Protein AF-A0A840WWJ8-F1 (afdb_monomer_lite)

Foldseek 3Di:
DLQVVCCVFQVVPWQKDALCRCCSVVVVDDPVLVVCCSVCVVVQDDQQFGFSDDVVNPDDPDPDLLNDNRTMHTPVRLLSLLVVLVVLVVQLVVCVVVVNVVSVVVSVVVNVSSCRRCVSSVHDSHRDDPDD

Structure (mmCIF, N/CA/C/O backbone):
data_AF-A0A840WWJ8-F1
#
_entry.id   AF-A0A840WWJ8-F1
#
loop_
_atom_site.group_PDB
_atom_site.id
_atom_site.type_symbol
_atom_site.label_atom_id
_atom_site.label_alt_id
_atom_site.label_comp_id
_atom_site.label_asym_id
_atom_site.label_entity_id
_atom_site.label_seq_id
_atom_site.pdbx_PDB_ins_code
_atom_site.Cartn_x
_atom_site.Cartn_y
_atom_site.Cartn_z
_atom_site.occupancy
_atom_site.B_iso_or_equiv
_atom_site.auth_seq_id
_atom_site.auth_comp_id
_atom_site.auth_asym_id
_atom_site.auth_atom_id
_atom_site.pdbx_PDB_model_num
ATOM 1 N N . MET A 1 1 ? 7.157 -18.184 -16.430 1.00 45.41 1 MET A N 1
ATOM 2 C CA . MET A 1 1 ? 8.566 -17.808 -16.135 1.00 45.41 1 MET A CA 1
ATOM 3 C C . MET A 1 1 ? 8.600 -16.417 -15.506 1.00 45.41 1 MET A C 1
ATOM 5 O O . MET A 1 1 ? 7.734 -15.614 -15.813 1.00 45.41 1 MET A O 1
ATOM 9 N N . LEU A 1 2 ? 9.598 -16.106 -14.670 1.00 44.78 2 LEU A N 1
ATOM 10 C CA . LEU A 1 2 ? 9.750 -14.816 -13.961 1.00 44.78 2 LEU A CA 1
ATOM 11 C C . LEU A 1 2 ? 9.611 -13.577 -14.875 1.00 44.78 2 LEU A C 1
ATOM 13 O O . LEU A 1 2 ? 8.971 -12.593 -14.515 1.00 44.78 2 LEU A O 1
ATOM 17 N N . LYS A 1 3 ? 10.142 -13.681 -16.099 1.00 45.94 3 LYS A N 1
ATOM 18 C CA . LYS A 1 3 ? 10.037 -12.674 -17.163 1.00 45.94 3 LYS A CA 1
ATOM 19 C C . LYS A 1 3 ? 8.591 -12.392 -17.599 1.00 45.94 3 LYS A C 1
ATOM 21 O O . LYS A 1 3 ? 8.238 -11.237 -17.780 1.00 45.94 3 LYS A O 1
ATOM 26 N N . GLU A 1 4 ? 7.753 -13.421 -17.714 1.00 49.31 4 GLU A N 1
ATOM 27 C CA . GLU A 1 4 ? 6.360 -13.281 -18.165 1.00 49.31 4 GLU A CA 1
ATOM 28 C C . GLU A 1 4 ? 5.497 -12.577 -17.116 1.00 49.31 4 GLU A C 1
ATOM 30 O O . GLU A 1 4 ? 4.633 -11.796 -17.479 1.00 49.31 4 GLU A O 1
ATOM 35 N N . GLN A 1 5 ? 5.732 -12.804 -15.818 1.00 51.03 5 GLN A N 1
ATOM 36 C CA . GLN A 1 5 ? 4.998 -12.102 -14.755 1.00 51.03 5 GLN A CA 1
ATOM 37 C C . GLN A 1 5 ? 5.463 -10.649 -14.606 1.00 51.03 5 GLN A C 1
ATOM 39 O O . GLN A 1 5 ? 4.621 -9.770 -14.472 1.00 51.03 5 GLN A O 1
ATOM 44 N N . TYR A 1 6 ? 6.765 -10.367 -14.741 1.00 57.97 6 TYR A N 1
ATOM 45 C CA . TYR A 1 6 ? 7.264 -8.991 -14.866 1.00 57.97 6 TYR A CA 1
ATOM 46 C C . TYR A 1 6 ? 6.630 -8.263 -16.064 1.00 57.97 6 TYR A C 1
ATOM 48 O O . TYR A 1 6 ? 6.134 -7.144 -15.928 1.00 57.97 6 TYR A O 1
ATOM 56 N N . GLU A 1 7 ? 6.586 -8.916 -17.228 1.00 57.16 7 GLU A N 1
ATOM 57 C CA . GLU A 1 7 ? 5.974 -8.348 -18.428 1.00 57.16 7 GLU A CA 1
ATOM 58 C C . GLU A 1 7 ? 4.463 -8.159 -18.258 1.00 57.16 7 GLU A C 1
ATOM 60 O O . GLU A 1 7 ? 3.940 -7.126 -18.647 1.00 57.16 7 GLU A O 1
ATOM 65 N N . ARG A 1 8 ? 3.755 -9.090 -17.614 1.00 57.00 8 ARG A N 1
ATOM 66 C CA . ARG A 1 8 ? 2.302 -8.992 -17.410 1.00 57.00 8 ARG A CA 1
ATOM 67 C C . ARG A 1 8 ? 1.898 -7.926 -16.392 1.00 57.00 8 ARG A C 1
ATOM 69 O O . ARG A 1 8 ? 0.830 -7.341 -16.522 1.00 57.00 8 ARG A O 1
ATOM 76 N N . VAL A 1 9 ? 2.727 -7.700 -15.377 1.00 57.44 9 VAL A N 1
ATOM 77 C CA . VAL A 1 9 ? 2.419 -6.802 -14.256 1.00 57.44 9 VAL A CA 1
ATOM 78 C C . VAL A 1 9 ? 2.902 -5.378 -14.517 1.00 57.44 9 VAL A C 1
ATOM 80 O O . VAL A 1 9 ? 2.211 -4.433 -14.154 1.00 57.44 9 VAL A O 1
ATOM 83 N N . ILE A 1 10 ? 4.060 -5.212 -15.162 1.00 59.91 10 ILE A N 1
ATOM 84 C CA . ILE A 1 10 ? 4.665 -3.893 -15.404 1.00 59.91 10 ILE A CA 1
ATOM 85 C C . ILE A 1 10 ? 4.663 -3.537 -16.897 1.00 59.91 10 ILE A C 1
ATOM 87 O O . ILE A 1 10 ? 4.270 -2.432 -17.255 1.00 59.91 10 ILE A O 1
ATOM 91 N N . ALA A 1 11 ? 5.052 -4.453 -17.793 1.00 52.19 11 ALA A N 1
ATOM 92 C CA . ALA A 1 11 ? 5.182 -4.126 -19.223 1.00 52.19 11 ALA A CA 1
ATOM 93 C C . ALA A 1 11 ? 3.850 -4.125 -20.005 1.00 52.19 11 ALA A C 1
ATOM 95 O O . ALA A 1 11 ? 3.754 -3.474 -21.042 1.00 52.19 11 ALA A O 1
ATOM 96 N N . ALA A 1 12 ? 2.816 -4.816 -19.518 1.00 50.81 12 ALA A N 1
ATOM 97 C CA . ALA A 1 12 ? 1.503 -4.929 -20.158 1.00 50.81 12 ALA A CA 1
ATOM 98 C C . ALA A 1 12 ? 0.514 -3.831 -19.722 1.00 50.81 12 ALA A C 1
ATOM 100 O O . ALA A 1 12 ? -0.677 -3.935 -20.007 1.00 50.81 12 ALA A O 1
ATOM 101 N N . GLY A 1 13 ? 0.993 -2.783 -19.040 1.00 51.72 13 GLY A N 1
ATOM 102 C CA . GLY A 1 13 ? 0.161 -1.657 -18.607 1.00 51.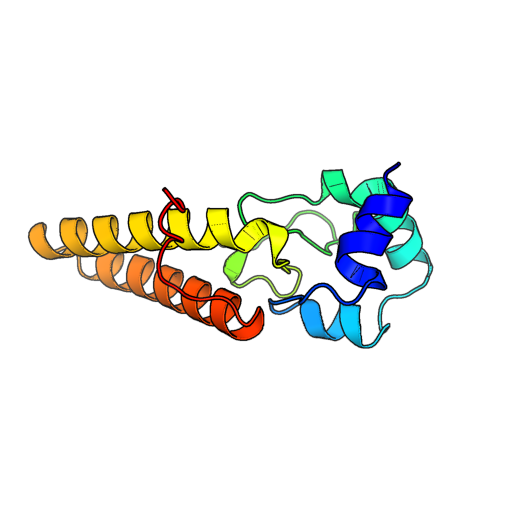72 13 GLY A CA 1
ATOM 103 C C . GLY A 1 13 ? -0.624 -1.912 -17.320 1.00 51.72 13 GLY A C 1
ATOM 104 O O . GLY A 1 13 ? -1.644 -1.262 -17.099 1.00 51.72 13 GLY A O 1
ATOM 105 N N . GLY A 1 14 ? -0.171 -2.844 -16.473 1.00 62.31 14 GLY A N 1
ATOM 106 C CA . GLY A 1 14 ? -0.702 -2.964 -15.118 1.00 62.31 14 GLY A CA 1
ATOM 107 C C . GLY A 1 14 ? -0.530 -1.638 -14.378 1.00 62.31 14 GLY A C 1
ATOM 108 O O . GLY A 1 14 ? 0.534 -1.021 -14.443 1.00 62.31 14 GLY A O 1
ATOM 109 N N . GLN A 1 15 ? -1.588 -1.170 -13.714 1.00 75.38 15 GLN A N 1
ATOM 110 C CA . GLN A 1 15 ? -1.501 0.053 -12.926 1.00 75.38 15 GLN A CA 1
ATOM 111 C C . GLN A 1 15 ? -0.534 -0.185 -11.765 1.00 75.38 15 GLN A C 1
ATOM 113 O O . GLN A 1 15 ? -0.641 -1.173 -11.034 1.00 75.38 15 GLN A O 1
ATOM 118 N N . VAL A 1 16 ? 0.444 0.709 -11.648 1.00 83.88 16 VAL A N 1
ATOM 119 C CA . VAL A 1 16 ? 1.453 0.705 -10.591 1.00 83.88 16 VAL A CA 1
ATOM 120 C C . VAL A 1 16 ? 1.177 1.902 -9.695 1.00 83.88 16 VAL A C 1
ATOM 122 O O . VAL A 1 16 ? 1.013 3.015 -10.188 1.00 83.88 16 VAL A O 1
ATOM 125 N N . ALA A 1 17 ? 1.155 1.669 -8.389 1.00 85.44 17 ALA A N 1
ATOM 126 C CA . ALA A 1 17 ? 0.962 2.700 -7.377 1.00 85.44 17 ALA A CA 1
ATOM 127 C C . ALA A 1 17 ? 2.099 2.681 -6.357 1.00 85.44 17 ALA A C 1
ATOM 129 O O . ALA A 1 17 ? 2.827 1.694 -6.218 1.00 85.44 17 ALA A O 1
ATOM 130 N N . GLY A 1 18 ? 2.237 3.764 -5.605 1.00 83.38 18 GLY A N 1
ATOM 131 C CA . GLY A 1 18 ? 3.259 3.911 -4.581 1.00 83.38 18 GLY A CA 1
ATOM 132 C C . GLY A 1 18 ? 4.396 4.853 -4.972 1.00 83.38 18 GLY A C 1
ATOM 133 O O . GLY A 1 18 ? 4.534 5.230 -6.134 1.00 83.38 18 GLY A O 1
ATOM 134 N N . PRO A 1 19 ? 5.248 5.243 -4.008 1.00 80.94 19 PRO A N 1
ATOM 135 C CA . PRO A 1 19 ? 6.245 6.288 -4.235 1.00 80.94 19 PRO A CA 1
ATOM 136 C C . PRO A 1 19 ? 7.278 5.927 -5.308 1.00 80.94 19 PRO A C 1
ATOM 138 O O . PRO A 1 19 ? 7.849 6.812 -5.935 1.00 80.94 19 PRO A O 1
ATOM 141 N N . ALA A 1 20 ? 7.507 4.631 -5.531 1.00 81.75 20 ALA A N 1
ATOM 142 C CA . ALA A 1 20 ? 8.440 4.150 -6.541 1.00 81.75 20 ALA A CA 1
ATOM 143 C C . ALA A 1 20 ? 7.793 3.926 -7.925 1.00 81.75 20 ALA A C 1
ATOM 145 O O . ALA A 1 20 ? 8.488 3.543 -8.867 1.00 81.75 20 ALA A O 1
ATOM 146 N N . ALA A 1 21 ? 6.481 4.163 -8.065 1.00 78.69 21 ALA A N 1
ATOM 147 C CA . ALA A 1 21 ? 5.746 3.957 -9.312 1.00 78.69 21 ALA A CA 1
ATOM 148 C C . ALA A 1 21 ? 6.260 4.859 -10.440 1.00 78.69 21 ALA A C 1
ATOM 150 O O . ALA A 1 21 ? 6.473 4.387 -11.553 1.00 78.69 21 ALA A O 1
ATOM 151 N N . GLU A 1 22 ? 6.533 6.135 -10.154 1.00 72.00 22 GLU A N 1
ATOM 152 C CA . GLU A 1 22 ? 7.022 7.084 -11.161 1.00 72.00 22 GLU A CA 1
ATOM 153 C C . GLU A 1 22 ? 8.372 6.652 -11.751 1.00 72.00 22 GLU A C 1
ATOM 155 O O . GLU A 1 22 ? 8.538 6.637 -12.971 1.00 72.00 22 GLU A O 1
ATOM 160 N N . ALA A 1 23 ? 9.314 6.216 -10.908 1.00 71.31 23 ALA A N 1
ATOM 161 C CA . ALA A 1 23 ? 10.620 5.730 -11.357 1.00 71.31 23 ALA A CA 1
ATOM 162 C C . ALA A 1 23 ? 10.504 4.484 -12.258 1.00 71.31 23 ALA A C 1
ATOM 164 O O . ALA A 1 23 ? 11.274 4.335 -13.209 1.00 71.31 23 ALA A O 1
ATOM 165 N N . LEU A 1 24 ? 9.523 3.611 -11.989 1.00 70.56 24 LEU A N 1
ATOM 166 C CA . LEU A 1 24 ? 9.226 2.443 -12.823 1.00 70.56 24 LEU A CA 1
ATOM 167 C C . LEU A 1 24 ? 8.603 2.834 -14.166 1.00 70.56 24 LEU A C 1
ATOM 169 O O . LEU A 1 24 ? 9.023 2.325 -15.202 1.00 70.56 24 LEU A O 1
ATOM 173 N N . LEU A 1 25 ? 7.621 3.737 -14.152 1.00 67.94 25 LEU A N 1
ATOM 174 C CA . LEU A 1 25 ? 6.858 4.129 -15.341 1.00 67.94 25 LEU A CA 1
ATOM 175 C C . LEU A 1 25 ? 7.667 5.006 -16.304 1.00 67.94 25 LEU A C 1
ATOM 177 O O . LEU A 1 25 ? 7.496 4.913 -17.516 1.00 67.94 25 LEU A O 1
ATOM 181 N N . THR A 1 26 ? 8.562 5.844 -15.781 1.00 67.12 26 THR A N 1
ATOM 182 C CA . THR A 1 26 ? 9.391 6.759 -16.585 1.00 67.12 26 THR A CA 1
ATOM 183 C C . THR A 1 26 ? 10.682 6.119 -17.102 1.00 67.12 26 THR A C 1
ATOM 185 O O . THR A 1 26 ? 11.424 6.760 -17.845 1.00 67.12 26 THR A O 1
ATOM 188 N N . GLY A 1 27 ? 10.964 4.861 -16.733 1.00 62.72 27 GLY A N 1
ATOM 189 C CA . GLY A 1 27 ? 12.172 4.152 -17.162 1.00 62.72 27 GLY A CA 1
ATOM 190 C C . GLY A 1 27 ? 13.466 4.769 -16.624 1.00 62.72 27 GLY A C 1
ATOM 191 O O . GLY A 1 27 ? 14.515 4.624 -17.244 1.00 62.72 27 GLY A O 1
ATOM 192 N N . GLN A 1 28 ? 13.405 5.465 -15.485 1.00 67.12 28 GLN A N 1
ATOM 193 C CA . GLN A 1 28 ? 14.559 6.124 -14.861 1.00 67.12 28 GLN A CA 1
ATOM 194 C C . GLN A 1 28 ? 15.475 5.165 -14.081 1.00 67.12 28 GLN A C 1
ATOM 196 O O . GLN A 1 28 ? 16.452 5.602 -13.474 1.00 67.12 28 GLN A O 1
ATOM 201 N N . LEU A 1 29 ? 15.173 3.866 -14.084 1.00 70.94 29 LEU A N 1
ATOM 202 C CA . LEU A 1 29 ? 16.036 2.842 -13.503 1.00 70.94 29 LEU A CA 1
ATOM 203 C C . LEU A 1 29 ? 17.184 2.516 -14.461 1.00 70.94 29 LEU A C 1
ATOM 205 O O . LEU A 1 29 ? 16.968 2.312 -15.656 1.00 70.94 29 LEU A O 1
ATOM 209 N N . ASP A 1 30 ? 18.400 2.430 -13.932 1.00 73.25 30 ASP A N 1
ATOM 210 C CA . ASP A 1 30 ? 19.550 1.979 -14.706 1.00 73.25 30 ASP A CA 1
ATOM 211 C C . ASP A 1 30 ? 19.404 0.500 -15.122 1.00 73.25 30 ASP A C 1
ATOM 213 O O . ASP A 1 30 ? 18.665 -0.285 -14.516 1.00 73.25 30 ASP A O 1
ATOM 217 N N . THR A 1 31 ? 20.119 0.111 -16.180 1.00 73.88 31 THR A N 1
ATOM 218 C CA . THR A 1 31 ? 20.036 -1.236 -16.765 1.00 73.88 31 THR A CA 1
ATOM 219 C C . THR A 1 31 ? 20.382 -2.340 -15.764 1.00 73.88 31 THR A C 1
ATOM 221 O O . THR A 1 31 ? 19.753 -3.397 -15.788 1.00 73.88 31 THR A O 1
ATOM 224 N N . GLU A 1 32 ? 21.339 -2.103 -14.864 1.00 78.50 32 GLU A N 1
ATOM 225 C CA . GLU A 1 32 ? 21.763 -3.089 -13.866 1.00 78.50 32 GLU A CA 1
ATOM 226 C C . GLU A 1 32 ? 20.642 -3.349 -12.851 1.00 78.50 32 GLU A C 1
ATOM 228 O O . GLU A 1 32 ? 20.304 -4.503 -12.574 1.00 78.50 32 GLU A O 1
ATOM 233 N N . THR A 1 33 ? 19.984 -2.288 -12.379 1.00 73.75 33 THR A N 1
ATOM 234 C CA . THR A 1 33 ? 18.807 -2.370 -11.508 1.00 73.75 33 THR A CA 1
ATOM 235 C C . THR A 1 33 ? 17.656 -3.113 -12.188 1.00 73.75 33 THR A C 1
ATOM 237 O O . THR A 1 33 ? 17.025 -3.981 -11.577 1.00 73.75 33 THR A O 1
ATOM 240 N N . VAL A 1 34 ? 17.388 -2.830 -13.466 1.00 74.00 34 VAL A N 1
ATOM 241 C CA . VAL A 1 34 ? 16.326 -3.508 -14.227 1.00 74.00 34 VAL A CA 1
ATOM 242 C C . VAL A 1 34 ? 16.617 -5.002 -14.390 1.00 74.00 34 VAL A C 1
ATOM 244 O O . VAL A 1 34 ? 15.728 -5.831 -14.174 1.00 74.00 34 VAL A O 1
ATOM 247 N N . ASP A 1 35 ? 17.844 -5.372 -14.748 1.00 77.50 35 ASP A N 1
ATOM 248 C CA . ASP A 1 35 ? 18.230 -6.772 -14.940 1.00 77.50 35 ASP A CA 1
ATOM 249 C C . ASP A 1 35 ? 18.251 -7.549 -13.617 1.00 77.50 35 ASP A C 1
ATOM 251 O O . ASP A 1 35 ? 17.824 -8.714 -13.555 1.00 77.50 35 ASP A O 1
ATOM 255 N N . TRP A 1 36 ? 18.639 -6.884 -12.527 1.00 78.88 36 TRP A N 1
ATOM 256 C CA . TRP A 1 36 ? 18.514 -7.435 -11.187 1.00 78.88 36 TRP A CA 1
ATOM 257 C C . TRP A 1 36 ? 17.048 -7.695 -10.816 1.00 78.88 36 TRP A C 1
ATOM 259 O O . TRP A 1 36 ? 16.729 -8.804 -10.374 1.00 78.88 36 TRP A O 1
ATOM 269 N N . LEU A 1 37 ? 16.147 -6.729 -11.039 1.00 74.50 37 LEU A N 1
ATOM 270 C CA . LEU A 1 37 ? 14.715 -6.869 -10.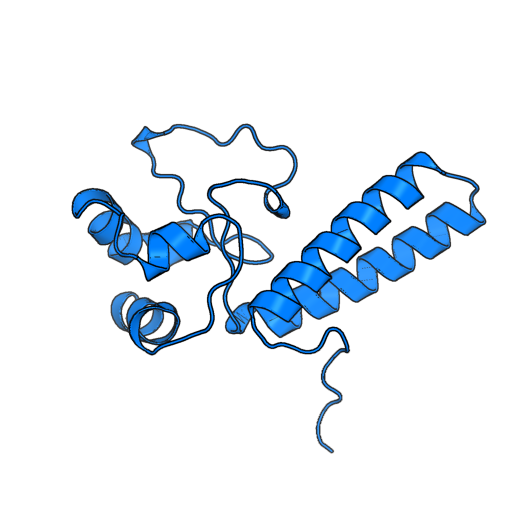748 1.00 74.50 37 LEU A CA 1
ATOM 271 C C . LEU A 1 37 ? 14.079 -7.990 -11.570 1.00 74.50 37 LE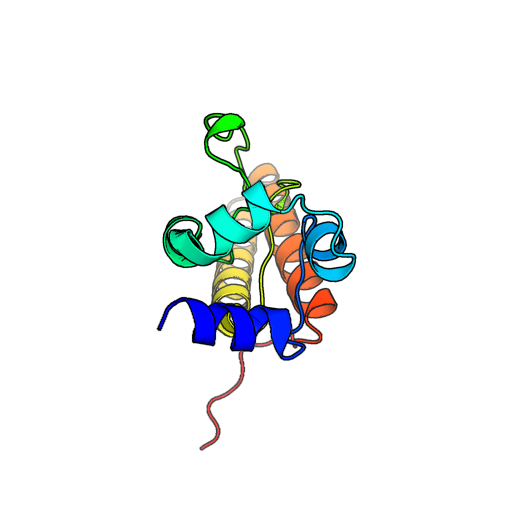U A C 1
ATOM 273 O O . LEU A 1 37 ? 13.393 -8.836 -11.004 1.00 74.50 37 LEU A O 1
ATOM 277 N N . LYS A 1 38 ? 14.369 -8.079 -12.873 1.00 72.75 38 LYS A N 1
ATOM 278 C CA . LYS A 1 38 ? 13.887 -9.177 -13.734 1.00 72.75 38 LYS A CA 1
ATOM 279 C C . LYS A 1 38 ? 14.272 -10.558 -13.210 1.00 72.75 38 LYS A C 1
ATOM 281 O O . LYS A 1 38 ? 13.535 -11.509 -13.441 1.00 72.75 38 LYS A O 1
ATOM 286 N N . THR A 1 39 ? 15.409 -10.670 -12.523 1.00 76.75 39 THR A N 1
ATOM 287 C CA . THR A 1 39 ? 15.936 -11.933 -11.980 1.00 76.75 39 THR A CA 1
ATOM 288 C C . THR A 1 39 ? 15.485 -12.194 -10.539 1.00 76.75 39 THR A C 1
ATOM 290 O O . THR A 1 39 ? 15.453 -13.342 -10.093 1.00 76.75 39 THR A O 1
ATOM 293 N N . ASN A 1 40 ? 15.113 -11.150 -9.794 1.00 78.88 40 ASN A N 1
ATOM 294 C CA . ASN A 1 40 ? 14.871 -11.231 -8.353 1.00 78.88 40 ASN A CA 1
ATOM 295 C C . ASN A 1 40 ? 13.505 -10.688 -7.913 1.00 78.88 40 ASN A C 1
ATOM 297 O O . ASN A 1 40 ? 13.281 -10.583 -6.715 1.00 78.88 40 ASN A O 1
ATOM 301 N N . PHE A 1 41 ? 12.582 -10.401 -8.834 1.00 76.56 41 PHE A N 1
ATOM 302 C CA . PHE A 1 41 ? 11.285 -9.772 -8.548 1.00 76.56 41 PHE A CA 1
ATOM 303 C C . PHE A 1 41 ? 10.512 -10.425 -7.389 1.00 76.56 41 PHE A C 1
ATOM 305 O O . PHE A 1 41 ? 10.042 -9.736 -6.491 1.00 76.56 41 PHE A O 1
ATOM 312 N N . PHE A 1 42 ? 10.446 -11.759 -7.326 1.00 76.38 42 PHE A N 1
ATOM 313 C CA . PHE A 1 42 ? 9.780 -12.436 -6.200 1.00 76.38 42 PHE A CA 1
ATOM 314 C C . PHE A 1 42 ? 10.508 -12.282 -4.866 1.00 76.38 42 PHE A C 1
ATOM 316 O O . PHE A 1 42 ? 9.880 -12.308 -3.816 1.00 76.38 42 PHE A O 1
ATOM 323 N N . LYS A 1 43 ? 11.829 -12.089 -4.880 1.00 82.19 43 LYS A N 1
ATOM 324 C CA . LYS A 1 43 ? 12.598 -11.846 -3.653 1.00 82.19 43 LYS A CA 1
ATOM 325 C C . LYS A 1 43 ? 12.347 -10.450 -3.083 1.00 82.19 43 LYS A C 1
ATOM 327 O O . LYS A 1 43 ? 12.762 -10.192 -1.958 1.00 82.19 43 LYS A O 1
ATOM 332 N N . THR A 1 44 ? 11.709 -9.560 -3.845 1.00 85.00 44 THR A N 1
ATOM 333 C CA . THR A 1 44 ? 11.342 -8.220 -3.384 1.00 85.00 44 THR A CA 1
ATOM 334 C C . THR A 1 44 ? 9.892 -8.114 -2.922 1.00 85.00 44 THR A C 1
ATOM 336 O O . THR A 1 44 ? 9.487 -7.022 -2.521 1.00 85.00 44 THR A O 1
ATOM 339 N N . GLU A 1 45 ? 9.119 -9.208 -2.981 1.00 88.44 45 GLU A N 1
ATOM 340 C CA . GLU A 1 45 ? 7.728 -9.239 -2.524 1.00 88.44 45 GLU A CA 1
ATOM 341 C C . GLU A 1 45 ? 7.632 -8.902 -1.028 1.00 88.44 45 GLU A C 1
ATOM 343 O O . GLU A 1 45 ? 8.381 -9.392 -0.181 1.00 88.44 45 GLU A O 1
ATOM 348 N N . LEU A 1 46 ? 6.667 -8.043 -0.724 1.00 89.81 46 LEU A N 1
ATOM 349 C CA . LEU A 1 46 ? 6.214 -7.651 0.599 1.00 89.81 46 LEU A CA 1
ATOM 350 C C . LEU A 1 46 ? 4.723 -7.990 0.710 1.00 89.81 46 LEU A C 1
ATOM 352 O O . LEU A 1 46 ? 4.053 -8.278 -0.278 1.00 89.81 46 LEU A O 1
ATOM 356 N N . ALA A 1 47 ? 4.156 -7.887 1.912 1.00 90.50 47 ALA A N 1
ATOM 357 C CA . ALA A 1 47 ? 2.759 -8.270 2.139 1.00 90.50 47 ALA A CA 1
ATOM 358 C C . ALA A 1 47 ? 1.748 -7.563 1.204 1.00 90.50 47 ALA A C 1
ATOM 360 O O . ALA A 1 47 ? 0.743 -8.169 0.830 1.00 90.50 47 ALA A O 1
ATOM 361 N N . LEU A 1 48 ? 2.016 -6.307 0.818 1.00 92.81 48 LEU A N 1
ATOM 362 C CA . LEU A 1 48 ? 1.102 -5.458 0.038 1.00 92.81 48 LEU A CA 1
ATOM 363 C C . LEU A 1 48 ? 1.717 -4.899 -1.258 1.00 92.81 48 LEU A C 1
ATOM 365 O O . LEU A 1 48 ? 1.179 -3.949 -1.823 1.00 92.81 48 LEU A O 1
ATOM 369 N N . GLY A 1 49 ? 2.852 -5.431 -1.712 1.00 91.69 49 GLY A N 1
ATOM 370 C CA . GLY A 1 49 ? 3.531 -4.938 -2.909 1.00 91.69 49 GLY A CA 1
ATOM 371 C C . GLY A 1 49 ? 4.972 -5.421 -2.985 1.00 91.69 49 GLY A C 1
ATOM 372 O O . GLY A 1 49 ? 5.276 -6.541 -2.593 1.00 91.69 49 GLY A O 1
ATOM 373 N N . HIS A 1 50 ? 5.870 -4.564 -3.455 1.00 90.25 50 HIS A N 1
ATOM 374 C CA . HIS A 1 50 ? 7.270 -4.888 -3.704 1.00 90.25 50 HIS A CA 1
ATOM 375 C C . HIS A 1 50 ? 8.209 -3.752 -3.279 1.00 90.25 50 HIS A C 1
ATOM 377 O O . HIS A 1 50 ? 7.803 -2.597 -3.123 1.00 90.25 50 HIS A O 1
ATOM 383 N N . CYS A 1 51 ? 9.489 -4.084 -3.110 1.00 89.25 51 CYS A N 1
ATOM 384 C CA . CYS A 1 51 ? 10.561 -3.133 -2.820 1.00 89.25 51 CYS A CA 1
ATOM 385 C C . CYS A 1 51 ? 11.537 -3.003 -4.002 1.00 89.25 51 CYS A C 1
ATOM 387 O O . CYS A 1 51 ? 12.074 -3.999 -4.477 1.00 89.25 51 CYS A O 1
ATOM 389 N N . LEU A 1 52 ? 11.832 -1.779 -4.446 1.00 87.00 52 LEU A N 1
ATOM 390 C CA . LEU A 1 52 ? 12.870 -1.500 -5.452 1.00 87.00 52 LEU A CA 1
ATOM 391 C C . LEU A 1 52 ? 14.279 -1.373 -4.872 1.00 87.00 52 LEU A C 1
ATOM 393 O O . LEU A 1 52 ? 15.201 -1.002 -5.592 1.00 87.00 52 LEU A O 1
ATOM 397 N N . ARG A 1 53 ? 14.464 -1.617 -3.572 1.00 86.56 53 ARG A N 1
ATOM 398 C CA . ARG A 1 53 ? 15.785 -1.486 -2.963 1.00 86.56 53 ARG A CA 1
ATOM 399 C C . ARG A 1 53 ? 16.728 -2.552 -3.524 1.00 86.56 53 ARG A C 1
ATOM 401 O O . ARG A 1 53 ? 16.463 -3.746 -3.385 1.00 86.56 53 ARG A O 1
ATOM 408 N N . ALA A 1 54 ? 17.829 -2.113 -4.124 1.00 81.88 54 ALA A N 1
ATOM 409 C CA . ALA A 1 54 ? 18.869 -3.005 -4.616 1.00 81.88 54 ALA A CA 1
ATOM 410 C C . ALA A 1 54 ? 19.772 -3.485 -3.460 1.00 81.88 54 ALA A C 1
ATOM 412 O O . ALA A 1 54 ? 19.940 -2.765 -2.473 1.00 81.88 54 ALA A O 1
ATOM 413 N N . PRO A 1 55 ? 20.428 -4.656 -3.571 1.00 81.19 55 PRO A N 1
ATOM 414 C CA . PRO A 1 55 ? 21.335 -5.153 -2.532 1.00 81.19 55 PRO A CA 1
ATOM 415 C C . PRO A 1 55 ? 22.475 -4.185 -2.187 1.00 81.19 55 PRO A C 1
ATOM 417 O O . PRO A 1 55 ? 22.887 -4.115 -1.032 1.00 81.19 55 PRO A O 1
ATOM 420 N N . ALA A 1 56 ? 22.954 -3.415 -3.171 1.00 83.69 56 ALA A N 1
ATOM 421 C CA . ALA A 1 56 ? 24.005 -2.414 -2.985 1.00 83.69 56 ALA A CA 1
ATOM 422 C C . ALA A 1 56 ? 23.587 -1.258 -2.055 1.00 83.69 56 ALA A C 1
ATOM 424 O O . ALA A 1 56 ? 24.444 -0.632 -1.439 1.00 83.69 56 ALA A O 1
ATOM 425 N N . GLU A 1 57 ? 22.283 -0.995 -1.917 1.00 84.25 57 GLU A N 1
ATOM 426 C CA . GLU A 1 57 ? 21.744 0.039 -1.022 1.00 84.25 57 GLU A CA 1
ATOM 427 C C . GLU A 1 57 ? 21.682 -0.417 0.449 1.00 84.25 57 GLU A C 1
ATOM 429 O O . GLU A 1 57 ? 21.357 0.380 1.329 1.00 84.25 57 GLU A O 1
ATOM 434 N N . GLY A 1 58 ? 21.978 -1.690 0.735 1.00 85.38 58 GLY A N 1
ATOM 435 C CA . GLY A 1 58 ? 21.962 -2.241 2.089 1.00 85.38 58 GLY A CA 1
ATOM 436 C C . GLY A 1 58 ? 20.553 -2.457 2.670 1.00 85.38 58 GLY A C 1
ATOM 437 O O . GLY A 1 58 ? 19.545 -2.342 1.967 1.00 85.38 58 GLY A O 1
ATOM 438 N N . PRO A 1 59 ? 20.448 -2.826 3.960 1.00 85.38 59 PRO A N 1
ATOM 439 C CA . PRO A 1 59 ? 19.166 -3.109 4.606 1.00 85.38 59 PRO A CA 1
ATOM 440 C C . PRO A 1 59 ? 18.267 -1.868 4.680 1.00 85.38 59 PRO A C 1
ATOM 442 O O . PRO A 1 59 ? 18.738 -0.734 4.719 1.00 85.38 59 PRO A O 1
ATOM 445 N N . CYS A 1 60 ? 16.949 -2.083 4.684 1.00 86.44 60 CYS A N 1
ATOM 446 C CA . CYS A 1 60 ? 15.970 -1.009 4.831 1.00 86.44 60 CYS A CA 1
ATOM 447 C C . CYS A 1 60 ? 15.843 -0.565 6.292 1.00 86.44 60 CYS A C 1
ATOM 449 O O . CYS A 1 60 ? 15.665 -1.404 7.167 1.00 86.44 60 CYS A O 1
ATOM 451 N N . GLU A 1 61 ? 15.875 0.748 6.528 1.00 83.56 61 GLU A N 1
ATOM 452 C CA . GLU A 1 61 ? 15.657 1.365 7.848 1.00 83.56 61 GLU A CA 1
ATOM 453 C C . GLU A 1 61 ? 14.229 1.921 8.004 1.00 83.56 61 GLU A C 1
ATOM 455 O O . GLU A 1 61 ? 13.934 2.660 8.936 1.00 83.56 61 GLU A O 1
ATOM 460 N N . CYS A 1 62 ? 13.324 1.625 7.064 1.00 79.12 62 CYS A N 1
ATOM 461 C CA . CYS A 1 62 ? 11.946 2.091 7.154 1.00 79.12 62 CYS A CA 1
ATOM 462 C C . CYS A 1 62 ? 11.143 1.216 8.122 1.00 79.12 62 CYS A C 1
ATOM 464 O O . CYS A 1 62 ? 10.930 0.038 7.847 1.00 79.12 62 CYS A O 1
ATOM 466 N N . ASP A 1 63 ? 10.596 1.826 9.174 1.00 68.25 63 ASP A N 1
ATOM 467 C CA . ASP A 1 63 ? 9.689 1.147 10.113 1.00 68.25 63 ASP A CA 1
ATOM 468 C C . ASP A 1 63 ? 8.363 0.717 9.462 1.00 68.25 63 ASP A C 1
ATOM 470 O O . ASP A 1 63 ? 7.743 -0.265 9.870 1.00 68.25 63 ASP A O 1
ATOM 474 N N . LEU A 1 64 ? 7.915 1.439 8.427 1.00 80.25 64 LEU A N 1
ATOM 475 C CA . LEU A 1 64 ? 6.696 1.126 7.685 1.00 80.25 64 LEU A CA 1
ATOM 476 C C . LEU A 1 64 ? 6.923 1.245 6.177 1.00 80.25 64 LEU A C 1
ATOM 478 O O . LEU A 1 64 ? 7.051 2.342 5.627 1.00 80.25 64 LEU A O 1
ATOM 482 N N . TYR A 1 65 ? 6.900 0.106 5.487 1.00 85.50 65 TYR A N 1
ATOM 483 C CA . TYR A 1 65 ? 7.178 0.043 4.051 1.00 85.50 65 TYR A CA 1
ATOM 484 C C . TYR A 1 65 ? 6.160 0.814 3.191 1.00 85.50 65 TYR A C 1
ATOM 486 O O . TYR A 1 65 ? 6.535 1.321 2.143 1.00 85.50 65 TYR A O 1
ATOM 494 N N . LEU A 1 66 ? 4.911 1.001 3.640 1.00 88.12 66 LEU A N 1
ATOM 495 C CA . LEU A 1 66 ? 3.863 1.721 2.886 1.00 88.12 66 LEU A CA 1
ATOM 496 C C . LEU A 1 66 ? 4.185 3.202 2.605 1.00 88.12 66 LEU A C 1
ATOM 498 O O . LEU A 1 66 ? 3.565 3.825 1.738 1.00 88.12 66 LEU A O 1
ATOM 502 N N . ARG A 1 67 ? 5.143 3.770 3.347 1.00 85.50 67 ARG A N 1
ATOM 503 C CA . ARG A 1 67 ? 5.647 5.142 3.177 1.00 85.50 67 ARG A CA 1
ATOM 504 C C . ARG A 1 67 ? 7.073 5.186 2.624 1.00 85.50 67 ARG A C 1
ATOM 506 O O . ARG A 1 67 ? 7.616 6.268 2.429 1.00 85.50 67 ARG A O 1
ATOM 513 N N . CYS A 1 68 ? 7.692 4.030 2.386 1.00 90.25 68 CYS A N 1
ATOM 514 C CA . CYS A 1 68 ? 9.042 3.954 1.846 1.00 90.25 68 CYS A CA 1
ATOM 515 C C . CYS A 1 68 ? 9.059 4.451 0.396 1.00 90.25 68 CYS A C 1
ATOM 517 O O . CYS A 1 68 ? 8.238 4.027 -0.416 1.00 90.25 68 CYS A O 1
ATOM 519 N N . SER A 1 69 ? 10.044 5.280 0.042 1.00 88.75 69 SER A N 1
ATOM 520 C CA . SER A 1 69 ? 10.237 5.765 -1.333 1.00 88.75 69 SER A CA 1
ATOM 521 C C . SER A 1 69 ? 10.499 4.647 -2.350 1.00 88.75 69 SER A C 1
ATOM 523 O O . SER A 1 69 ? 10.304 4.838 -3.543 1.00 88.75 69 SER A O 1
ATOM 525 N N . LYS A 1 70 ? 10.940 3.472 -1.881 1.00 89.06 70 LYS A N 1
ATOM 526 C CA . LYS A 1 70 ? 11.233 2.290 -2.704 1.00 89.06 70 LYS A CA 1
ATOM 527 C C . LYS A 1 70 ? 10.059 1.319 -2.812 1.00 89.06 70 LYS A C 1
ATOM 529 O O . LYS A 1 70 ? 10.187 0.309 -3.499 1.00 89.06 70 LYS A O 1
ATOM 534 N N . PHE A 1 71 ? 8.952 1.579 -2.123 1.00 91.56 71 PHE A N 1
ATOM 535 C CA . PHE A 1 71 ? 7.774 0.728 -2.193 1.00 91.56 71 PHE A CA 1
ATOM 536 C C . PHE A 1 71 ? 6.948 1.035 -3.441 1.00 91.56 71 PHE A C 1
ATOM 538 O O . PHE A 1 71 ? 6.734 2.194 -3.798 1.00 91.56 71 PHE A O 1
ATOM 545 N N . PHE A 1 72 ? 6.438 -0.015 -4.068 1.00 89.88 72 PHE A N 1
ATOM 546 C CA . PHE A 1 72 ? 5.390 0.078 -5.072 1.00 89.88 72 PHE A CA 1
ATOM 547 C C . PHE A 1 72 ? 4.453 -1.118 -4.950 1.00 89.88 72 PHE A C 1
ATOM 549 O O . PHE A 1 72 ? 4.797 -2.148 -4.370 1.00 89.88 72 PHE A O 1
ATOM 556 N N . THR A 1 73 ? 3.261 -0.981 -5.502 1.00 91.31 73 THR A N 1
ATOM 557 C CA . THR A 1 73 ? 2.248 -2.028 -5.555 1.00 91.31 73 THR A CA 1
ATOM 558 C C . THR A 1 73 ? 1.591 -2.044 -6.929 1.00 91.31 73 THR A C 1
ATOM 560 O O . THR A 1 73 ? 1.834 -1.164 -7.757 1.00 91.31 73 THR A O 1
ATOM 563 N N . THR A 1 74 ? 0.810 -3.081 -7.191 1.00 89.44 74 THR A N 1
ATOM 564 C CA . THR A 1 74 ? 0.183 -3.350 -8.487 1.00 89.44 74 THR A CA 1
ATOM 565 C C . THR A 1 74 ? -1.257 -3.792 -8.255 1.00 89.44 74 THR A C 1
ATOM 567 O O . THR A 1 74 ? -1.612 -4.187 -7.140 1.00 89.44 74 THR A O 1
ATOM 570 N N . SER A 1 75 ? -2.095 -3.763 -9.291 1.00 88.62 75 SER A N 1
ATOM 571 C CA . SER A 1 75 ? -3.501 -4.186 -9.182 1.00 88.62 75 SER A CA 1
ATOM 572 C C . SER A 1 75 ? -3.673 -5.628 -8.677 1.00 88.62 75 SER A C 1
ATOM 574 O O . SER A 1 75 ? -4.653 -5.931 -8.003 1.00 88.62 75 SER A O 1
ATOM 576 N N . GLU A 1 76 ? -2.679 -6.509 -8.863 1.00 87.69 76 GLU A N 1
ATOM 577 C CA . GLU A 1 76 ? -2.690 -7.868 -8.290 1.00 87.69 76 GLU A CA 1
ATOM 578 C C . GLU A 1 76 ? -2.769 -7.875 -6.746 1.00 87.69 76 GLU A C 1
ATOM 580 O O . GLU A 1 76 ? -3.256 -8.839 -6.151 1.00 87.69 76 GLU A O 1
ATOM 585 N N . TYR A 1 77 ? -2.344 -6.794 -6.084 1.00 91.69 77 TYR A N 1
ATOM 586 C CA . TYR A 1 77 ? -2.433 -6.634 -4.631 1.00 91.69 77 TYR A CA 1
ATOM 587 C C . TYR A 1 77 ? -3.719 -5.948 -4.165 1.00 91.69 77 TYR A C 1
ATOM 589 O O . TYR A 1 77 ? -3.940 -5.895 -2.953 1.00 91.69 77 TYR A O 1
ATOM 597 N N . ALA A 1 78 ? -4.591 -5.470 -5.060 1.00 92.81 78 ALA A N 1
ATOM 598 C CA . ALA A 1 78 ? -5.830 -4.786 -4.682 1.00 92.81 78 ALA A CA 1
ATOM 599 C C . ALA A 1 78 ? -6.695 -5.595 -3.688 1.00 92.81 78 ALA A C 1
ATOM 601 O O . ALA A 1 78 ? -7.102 -5.031 -2.666 1.00 92.81 78 ALA A O 1
ATOM 602 N N . PRO A 1 79 ? -6.882 -6.927 -3.845 1.00 93.69 79 PRO A N 1
ATOM 603 C CA . PRO A 1 79 ? -7.597 -7.724 -2.847 1.00 93.69 79 PRO A CA 1
ATOM 604 C C . PRO A 1 79 ? -6.916 -7.729 -1.469 1.00 93.69 79 PRO A C 1
ATOM 606 O O . PRO A 1 79 ? -7.588 -7.616 -0.442 1.00 93.69 79 PRO A O 1
ATOM 609 N N . ARG A 1 80 ? -5.576 -7.814 -1.423 1.00 94.69 80 ARG A N 1
ATOM 610 C CA . ARG A 1 80 ? -4.809 -7.779 -0.163 1.00 94.69 80 ARG A CA 1
ATOM 611 C C . ARG A 1 80 ? -4.866 -6.393 0.489 1.00 94.69 80 ARG A C 1
ATOM 613 O O . ARG A 1 80 ? -4.973 -6.306 1.711 1.00 94.69 80 ARG A O 1
ATOM 620 N N . LEU A 1 81 ? -4.836 -5.325 -0.309 1.00 95.69 81 LEU A N 1
ATOM 621 C CA . LEU A 1 81 ? -4.978 -3.942 0.152 1.00 95.69 81 LEU A CA 1
ATOM 622 C C . LEU A 1 81 ? -6.347 -3.716 0.805 1.00 95.69 81 LEU A C 1
ATOM 624 O O . LEU A 1 81 ? -6.395 -3.243 1.937 1.00 95.69 81 LEU A O 1
ATOM 628 N N . ARG A 1 82 ? -7.445 -4.136 0.166 1.00 96.75 82 ARG A N 1
ATOM 629 C CA . ARG A 1 82 ? -8.801 -4.037 0.743 1.00 96.75 82 ARG A CA 1
ATOM 630 C C . ARG A 1 82 ? -8.953 -4.873 2.015 1.00 96.75 82 ARG A C 1
ATOM 632 O O . ARG A 1 82 ? -9.512 -4.401 3.002 1.00 96.75 82 ARG A O 1
ATOM 639 N N . ALA A 1 83 ? -8.400 -6.089 2.033 1.00 96.44 83 ALA A N 1
ATOM 640 C CA . ALA A 1 83 ? -8.396 -6.922 3.235 1.00 96.44 83 ALA A CA 1
ATOM 641 C C . ALA A 1 83 ? -7.646 -6.243 4.392 1.00 96.44 83 ALA A C 1
ATOM 643 O O . ALA A 1 83 ? -8.132 -6.230 5.524 1.00 96.44 83 ALA A O 1
ATOM 644 N N . ARG A 1 84 ? -6.489 -5.624 4.118 1.00 96.56 84 ARG A N 1
ATOM 645 C CA . ARG A 1 84 ? -5.771 -4.849 5.133 1.00 96.56 84 ARG A CA 1
ATOM 646 C C . ARG A 1 84 ? -6.559 -3.617 5.568 1.00 96.56 84 ARG A C 1
ATOM 648 O O . ARG A 1 84 ? -6.603 -3.354 6.763 1.00 96.56 84 ARG A O 1
ATOM 655 N N . LEU A 1 85 ? -7.189 -2.897 4.641 1.00 97.00 85 LEU A N 1
ATOM 656 C CA . LEU A 1 85 ? -8.016 -1.728 4.942 1.00 97.00 85 LEU A CA 1
ATOM 657 C C . LEU A 1 85 ? -9.138 -2.069 5.933 1.00 97.00 85 LEU A C 1
ATOM 659 O O . LEU A 1 85 ? -9.312 -1.359 6.920 1.00 97.00 85 LEU A O 1
ATOM 663 N N . ALA A 1 86 ? -9.831 -3.191 5.727 1.00 97.19 86 ALA A N 1
ATOM 664 C CA . ALA A 1 86 ? -10.862 -3.668 6.648 1.00 97.19 86 ALA A CA 1
ATOM 665 C C . ALA A 1 86 ? -10.303 -3.958 8.054 1.00 97.19 86 ALA A C 1
ATOM 667 O O . ALA A 1 86 ? -10.926 -3.612 9.057 1.00 97.19 86 ALA A O 1
ATOM 668 N N . VAL A 1 87 ? -9.103 -4.543 8.143 1.00 97.31 87 VAL A N 1
ATOM 669 C CA . VAL A 1 87 ? -8.420 -4.768 9.428 1.00 97.31 87 VAL A CA 1
ATOM 670 C C . VAL A 1 87 ? -8.064 -3.443 10.107 1.00 97.31 87 VAL A C 1
ATOM 672 O O . VAL A 1 87 ? -8.308 -3.290 11.299 1.00 97.31 87 VAL A O 1
ATOM 675 N N . GLU A 1 88 ? -7.524 -2.465 9.375 1.00 97.44 88 GLU A N 1
ATOM 676 C CA . GLU A 1 88 ? -7.208 -1.144 9.939 1.00 97.44 88 GLU A CA 1
ATOM 677 C C . GLU A 1 88 ? -8.464 -0.439 10.467 1.00 97.44 88 GLU A C 1
ATOM 679 O O . GLU A 1 88 ? -8.426 0.152 11.541 1.00 97.44 88 GLU A O 1
ATOM 684 N N . GLN A 1 89 ? -9.599 -0.550 9.771 1.00 97.88 89 GLN A N 1
ATOM 685 C CA . GLN A 1 89 ? -10.881 -0.004 10.234 1.00 97.88 89 GLN A CA 1
ATOM 686 C C . GLN A 1 89 ? -11.348 -0.647 11.549 1.00 97.88 89 GLN A C 1
ATOM 688 O O . GLN A 1 89 ? -11.774 0.065 12.458 1.00 97.88 89 GLN A O 1
ATOM 693 N N . GLN A 1 90 ? -11.209 -1.970 11.687 1.00 98.25 90 GLN A N 1
ATOM 694 C CA . GLN A 1 90 ? -11.508 -2.673 12.941 1.00 98.25 90 GLN A CA 1
ATOM 695 C C . GLN A 1 90 ? -10.586 -2.222 14.083 1.00 98.25 90 GLN A C 1
ATOM 697 O O . GLN A 1 90 ? -11.047 -2.014 15.203 1.00 98.25 90 GLN A O 1
ATOM 702 N N . LEU A 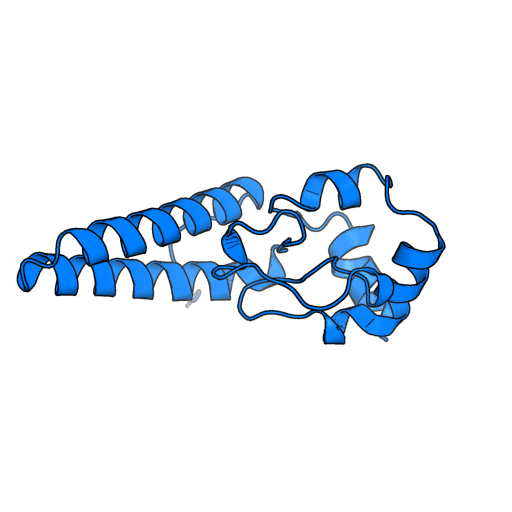1 91 ? -9.294 -2.022 13.803 1.00 98.25 91 LEU A N 1
ATOM 703 C CA . LEU A 1 91 ? -8.321 -1.553 14.795 1.00 98.25 91 LEU A CA 1
ATOM 704 C C . LEU A 1 91 ? -8.569 -0.098 15.218 1.00 98.25 91 LEU A C 1
ATOM 706 O O . LEU A 1 91 ? -8.422 0.223 16.394 1.00 98.25 91 LEU A O 1
ATOM 710 N N . ILE A 1 92 ? -8.996 0.773 14.296 1.00 98.50 92 ILE A N 1
ATOM 711 C CA . ILE A 1 92 ? -9.438 2.140 14.619 1.00 98.50 92 ILE A CA 1
ATOM 712 C C . ILE A 1 92 ? -10.623 2.094 15.584 1.00 98.50 92 ILE A C 1
ATOM 714 O O . ILE A 1 92 ? -10.632 2.834 16.572 1.00 98.50 92 ILE A O 1
ATOM 718 N N . GLN A 1 93 ? -11.608 1.231 15.316 1.00 98.38 93 GLN A N 1
ATOM 719 C CA . GLN A 1 93 ? -12.780 1.086 16.174 1.00 98.38 93 GLN A CA 1
ATOM 720 C C . GLN A 1 93 ? -12.388 0.598 17.576 1.00 98.38 93 GLN A C 1
ATOM 722 O O . GLN A 1 93 ? -12.722 1.262 18.556 1.00 98.38 93 GLN A O 1
ATOM 727 N N . ASP A 1 94 ? -11.619 -0.490 17.677 1.00 98.62 94 ASP A N 1
ATOM 728 C CA . ASP A 1 94 ? -11.160 -1.038 18.964 1.00 98.62 94 ASP A CA 1
ATOM 729 C C . ASP A 1 94 ? -10.335 -0.009 19.759 1.00 98.62 94 ASP A C 1
ATOM 731 O O . ASP A 1 94 ? -10.583 0.216 20.946 1.00 98.62 94 ASP A O 1
ATOM 735 N N . ALA A 1 95 ? -9.409 0.699 19.105 1.00 98.44 95 ALA A N 1
ATOM 736 C CA . ALA A 1 95 ? -8.619 1.747 19.746 1.00 98.44 95 ALA A CA 1
ATOM 737 C C . ALA A 1 95 ? -9.481 2.933 20.213 1.00 98.44 95 ALA A C 1
ATOM 739 O O . ALA A 1 95 ? -9.203 3.518 21.263 1.00 98.44 95 ALA A O 1
ATOM 740 N N . THR A 1 96 ? -10.535 3.279 19.468 1.00 98.44 96 THR A N 1
ATOM 741 C CA . THR A 1 96 ? -11.486 4.332 19.855 1.00 98.44 96 THR A CA 1
ATOM 742 C C . THR A 1 96 ? -12.277 3.923 21.093 1.00 98.44 96 THR A C 1
ATOM 744 O O . THR A 1 96 ? -12.336 4.688 22.055 1.00 98.44 96 THR A O 1
ATOM 747 N N . GLU A 1 97 ? -12.825 2.706 21.112 1.00 98.56 97 GLU A N 1
ATOM 748 C CA . GLU A 1 97 ? -13.595 2.168 22.243 1.00 98.56 97 GLU A CA 1
ATOM 749 C C . GLU A 1 97 ? -12.749 2.072 23.523 1.00 98.56 97 GLU A C 1
ATOM 751 O O . GLU A 1 97 ? -13.248 2.298 24.627 1.00 98.56 97 GLU A O 1
ATOM 756 N N . ARG A 1 98 ? -11.445 1.807 23.381 1.00 98.06 98 ARG A N 1
ATOM 757 C CA . ARG A 1 98 ? -10.481 1.730 24.492 1.00 98.06 98 ARG A CA 1
ATOM 758 C C . ARG A 1 98 ? -9.859 3.069 24.888 1.00 98.06 98 ARG A C 1
ATOM 760 O O . ARG A 1 98 ? -9.118 3.120 25.871 1.00 98.06 98 ARG A O 1
ATOM 767 N N . GLY A 1 99 ? -10.125 4.144 24.146 1.00 98.19 99 GLY A N 1
ATOM 768 C CA . GLY A 1 99 ? -9.558 5.467 24.410 1.00 98.19 99 GLY A CA 1
ATOM 769 C C . GLY A 1 99 ? -8.046 5.551 24.170 1.00 98.19 99 GLY A C 1
ATOM 770 O O . GLY A 1 99 ? -7.330 6.165 24.961 1.00 98.19 99 GLY A O 1
ATOM 771 N N . TRP A 1 100 ? -7.541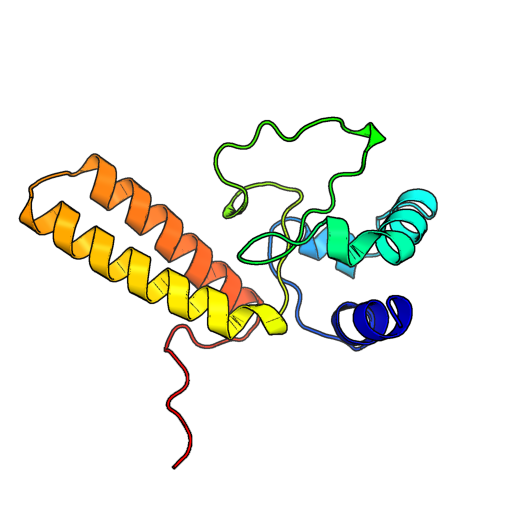 4.931 23.098 1.00 98.56 100 TRP A N 1
ATOM 772 C CA . TRP A 1 100 ? -6.126 4.938 22.700 1.00 98.56 100 TRP A CA 1
ATOM 773 C C . TRP A 1 100 ? -5.873 5.891 21.518 1.00 98.56 100 TRP A C 1
ATOM 775 O O . TRP A 1 100 ? -5.711 5.443 20.381 1.00 98.56 100 TRP A O 1
ATOM 785 N N . PRO A 1 101 ? -5.785 7.216 21.748 1.00 97.31 101 PRO A N 1
ATOM 786 C CA . PRO A 1 101 ? -5.777 8.209 20.669 1.00 97.31 101 PRO A CA 1
ATOM 787 C C . PRO A 1 101 ? -4.592 8.061 19.707 1.00 97.31 101 PRO A C 1
ATOM 789 O O . PRO A 1 101 ? -4.765 8.177 18.500 1.00 97.31 101 PRO A O 1
ATOM 792 N N . ARG A 1 102 ? -3.400 7.716 20.212 1.00 98.06 102 ARG A N 1
ATOM 793 C CA . ARG A 1 102 ? -2.220 7.487 19.357 1.00 98.06 102 ARG A CA 1
ATOM 794 C C . ARG A 1 102 ? -2.395 6.303 18.411 1.00 98.06 102 ARG A C 1
ATOM 796 O O . ARG A 1 102 ? -1.853 6.309 17.311 1.00 98.06 102 ARG A O 1
ATOM 803 N N . GLU A 1 103 ? -3.128 5.287 18.848 1.00 97.88 103 GLU A N 1
ATOM 804 C CA . GLU A 1 103 ? -3.349 4.085 18.051 1.00 97.88 103 GLU A CA 1
ATOM 805 C C . GLU A 1 103 ? -4.426 4.333 16.990 1.00 97.88 103 GLU A C 1
ATOM 807 O O . GLU A 1 103 ? -4.254 3.937 15.838 1.00 97.88 103 GLU A O 1
ATOM 812 N N . VAL A 1 104 ? -5.453 5.122 17.327 1.00 98.44 104 VAL A N 1
ATOM 813 C CA . VAL A 1 104 ? -6.409 5.668 16.352 1.00 98.44 104 VAL A CA 1
ATOM 814 C C . VAL A 1 104 ? -5.687 6.473 15.269 1.00 98.44 104 VAL A C 1
ATOM 816 O O . VAL A 1 104 ? -5.899 6.225 14.081 1.00 98.44 104 VAL A O 1
ATOM 819 N N . GLU A 1 105 ? -4.804 7.400 15.651 1.00 97.56 105 GLU A N 1
ATOM 820 C CA . GLU A 1 105 ? -4.010 8.197 14.706 1.00 97.56 105 GLU A CA 1
ATOM 821 C C . GLU A 1 105 ? -3.159 7.305 13.795 1.00 97.56 105 GLU A C 1
ATOM 823 O O . GLU A 1 105 ? -3.183 7.460 12.570 1.00 97.56 105 GLU A O 1
ATOM 828 N N . ARG A 1 106 ? -2.447 6.331 14.377 1.00 95.44 106 ARG A N 1
ATOM 829 C CA . ARG A 1 106 ? -1.586 5.407 13.632 1.00 95.44 106 ARG A CA 1
ATOM 830 C C . ARG A 1 106 ? -2.374 4.606 12.596 1.00 95.44 106 ARG A C 1
ATOM 832 O O . ARG A 1 106 ? -1.990 4.598 11.427 1.00 95.44 106 ARG A O 1
ATOM 839 N N . HIS A 1 107 ? -3.472 3.965 12.992 1.00 96.75 107 HIS A N 1
ATOM 840 C CA . HIS A 1 107 ? -4.272 3.139 12.083 1.00 96.75 107 HIS A CA 1
ATOM 841 C C . HIS A 1 107 ? -5.014 3.972 11.038 1.00 96.75 107 HIS A C 1
ATOM 843 O O . HIS A 1 107 ? -5.071 3.585 9.871 1.00 96.75 107 HIS A O 1
ATOM 849 N N . THR A 1 108 ? -5.482 5.170 11.397 1.00 97.44 108 THR A N 1
ATOM 850 C CA . THR A 1 108 ? -6.068 6.119 10.435 1.00 97.44 108 THR A CA 1
ATOM 851 C C . THR A 1 108 ? -5.049 6.513 9.365 1.00 97.44 108 THR A C 1
ATOM 853 O O . THR A 1 108 ? -5.362 6.520 8.175 1.00 97.44 108 THR A O 1
ATOM 856 N N . ALA A 1 109 ? -3.802 6.773 9.762 1.00 95.75 109 ALA A N 1
ATOM 857 C CA . ALA A 1 109 ? -2.733 7.136 8.840 1.00 95.75 109 ALA A CA 1
ATOM 858 C C . ALA A 1 109 ? -2.305 5.981 7.912 1.00 95.75 109 ALA A C 1
ATOM 860 O O . ALA A 1 109 ? -1.808 6.242 6.812 1.00 95.75 109 ALA A O 1
ATOM 861 N N . ILE A 1 110 ? -2.457 4.723 8.344 1.00 95.19 110 ILE A N 1
ATOM 862 C CA . ILE A 1 110 ? -2.221 3.534 7.507 1.00 95.19 110 ILE A CA 1
ATOM 863 C C . ILE A 1 110 ? -3.401 3.314 6.555 1.00 95.19 110 ILE A C 1
ATOM 865 O O . ILE A 1 110 ? -3.186 3.155 5.356 1.00 95.19 110 ILE A O 1
ATOM 869 N N . SER A 1 111 ? -4.630 3.364 7.072 1.00 96.44 111 SER A N 1
ATOM 870 C CA . SER A 1 111 ? -5.876 3.254 6.307 1.00 96.44 111 SER A CA 1
ATOM 871 C C . SER A 1 111 ? -5.927 4.271 5.163 1.00 96.44 111 SER A C 1
ATOM 873 O O . SER A 1 111 ? -6.089 3.886 4.006 1.00 96.44 111 SER A O 1
ATOM 875 N N . GLY A 1 112 ? -5.648 5.548 5.455 1.00 96.06 112 GLY A N 1
ATOM 876 C CA . GLY A 1 112 ? -5.568 6.601 4.440 1.00 96.06 112 GLY A CA 1
ATOM 877 C C . GLY A 1 112 ? -4.541 6.288 3.352 1.00 96.06 112 GLY A C 1
ATOM 878 O O . GLY A 1 112 ? -4.854 6.374 2.170 1.00 96.06 112 GLY A O 1
ATOM 879 N N . ARG A 1 113 ? -3.350 5.797 3.734 1.00 95.62 113 ARG A N 1
ATOM 880 C CA . ARG A 1 113 ? -2.326 5.428 2.748 1.00 95.62 113 ARG A CA 1
ATOM 881 C C . ARG A 1 113 ? -2.770 4.276 1.844 1.00 95.62 113 ARG A C 1
ATOM 883 O O . ARG A 1 113 ? -2.423 4.270 0.668 1.00 95.62 113 ARG A O 1
ATOM 890 N N . ILE A 1 114 ? -3.505 3.302 2.374 1.00 96.00 114 ILE A N 1
ATOM 891 C CA . ILE A 1 114 ? -4.040 2.188 1.581 1.00 96.00 114 ILE A CA 1
ATOM 892 C C . ILE A 1 114 ? -5.118 2.684 0.607 1.00 96.00 114 ILE A C 1
ATOM 894 O O . ILE A 1 114 ? -5.116 2.263 -0.548 1.00 96.00 114 ILE A O 1
ATOM 898 N N . CYS A 1 115 ? -5.990 3.601 1.035 1.00 96.69 115 CYS A N 1
ATOM 899 C CA . CYS A 1 115 ? -6.977 4.229 0.154 1.00 96.69 115 CYS A CA 1
ATOM 900 C C . CYS A 1 115 ? -6.320 5.006 -0.995 1.00 96.69 115 CYS A C 1
ATOM 902 O O . CYS A 1 115 ? -6.768 4.886 -2.135 1.00 96.69 115 CYS A O 1
ATOM 904 N N . ASP A 1 116 ? -5.244 5.748 -0.718 1.00 95.12 116 ASP A N 1
ATOM 905 C CA . ASP A 1 116 ? -4.483 6.453 -1.756 1.00 95.12 116 ASP A CA 1
ATOM 906 C C . ASP A 1 116 ? -3.921 5.467 -2.786 1.00 95.12 116 ASP A C 1
ATOM 908 O O . ASP A 1 116 ? -4.104 5.659 -3.982 1.00 95.12 116 ASP A O 1
ATOM 912 N N . LEU A 1 117 ? -3.308 4.366 -2.329 1.00 94.25 117 LEU A N 1
ATOM 913 C CA . LEU 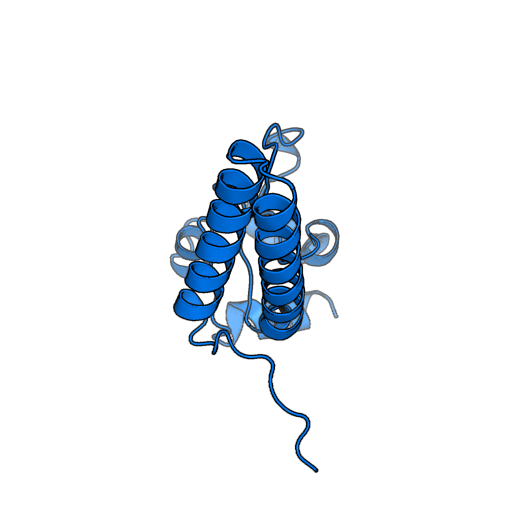A 1 117 ? -2.774 3.329 -3.218 1.00 94.25 117 LEU A CA 1
ATOM 914 C C . LEU A 1 117 ? -3.866 2.700 -4.087 1.00 94.25 117 LEU A C 1
ATOM 916 O O . LEU A 1 117 ? -3.661 2.533 -5.282 1.00 94.25 117 LEU A O 1
ATOM 920 N N . LEU A 1 118 ? -5.026 2.370 -3.514 1.00 95.00 118 LEU A N 1
ATOM 921 C CA . LEU A 1 118 ? -6.159 1.844 -4.284 1.00 95.00 118 LEU A CA 1
ATOM 922 C C . LEU A 1 118 ? -6.651 2.872 -5.313 1.00 95.00 118 LEU A C 1
ATOM 924 O O . LEU A 1 118 ? -6.867 2.520 -6.466 1.00 95.00 118 LEU A O 1
ATOM 928 N N . THR A 1 119 ? -6.719 4.150 -4.943 1.00 94.25 119 THR A N 1
ATOM 929 C CA . THR A 1 119 ? -7.107 5.233 -5.860 1.00 94.25 119 THR A CA 1
ATOM 930 C C . THR A 1 119 ? -6.103 5.401 -7.004 1.00 94.25 119 THR A C 1
ATOM 932 O O . THR A 1 119 ? -6.505 5.500 -8.162 1.00 94.25 119 THR A O 1
ATOM 935 N N . GLU A 1 120 ? -4.801 5.390 -6.706 1.00 91.38 120 GLU A N 1
ATOM 936 C CA . GLU A 1 120 ? -3.716 5.417 -7.699 1.00 91.38 120 GLU A CA 1
ATOM 937 C C . GLU A 1 120 ? -3.803 4.211 -8.658 1.00 91.38 120 GLU A C 1
ATOM 939 O O . GLU A 1 120 ? -3.561 4.350 -9.858 1.00 91.38 120 GLU A O 1
ATOM 944 N N . LEU A 1 121 ? -4.206 3.042 -8.147 1.00 90.69 121 LEU A N 1
ATOM 945 C CA . LEU A 1 121 ? -4.461 1.835 -8.938 1.00 90.69 121 LEU A CA 1
ATOM 946 C C . LEU A 1 121 ? -5.784 1.872 -9.719 1.00 90.69 121 LEU A C 1
ATOM 948 O O . LEU A 1 121 ? -6.040 0.938 -10.464 1.00 90.69 121 LEU A O 1
ATOM 952 N N . GLY A 1 122 ? -6.632 2.895 -9.565 1.00 91.06 122 GLY A N 1
ATOM 953 C CA . GLY A 1 122 ? -7.978 2.917 -10.155 1.00 91.06 122 GLY A CA 1
ATOM 954 C C . GLY A 1 122 ? -8.947 1.897 -9.543 1.00 91.06 122 GLY A C 1
ATOM 955 O O . GLY A 1 122 ? -9.953 1.552 -10.158 1.00 91.06 122 GLY A O 1
ATOM 956 N N . GLU A 1 123 ? -8.642 1.415 -8.342 1.00 91.81 123 GLU A N 1
ATOM 957 C CA . GLU A 1 123 ? -9.351 0.355 -7.636 1.00 91.81 123 GLU A CA 1
ATOM 958 C C . GLU A 1 123 ? -10.318 0.919 -6.592 1.00 91.81 123 GLU A C 1
ATOM 960 O O . GLU A 1 123 ? -10.040 1.910 -5.911 1.00 91.81 123 GLU A O 1
ATOM 965 N N . ALA A 1 124 ? -11.454 0.244 -6.405 1.00 90.75 124 ALA A N 1
ATOM 966 C CA . ALA A 1 124 ? -12.377 0.574 -5.325 1.00 90.75 124 ALA A CA 1
ATOM 967 C C . ALA A 1 124 ? -11.792 0.199 -3.951 1.00 90.75 124 ALA A C 1
ATOM 969 O O . ALA A 1 124 ? -11.085 -0.805 -3.798 1.00 90.75 124 ALA A O 1
ATOM 970 N N . THR A 1 125 ? -12.134 0.987 -2.930 1.00 88.75 125 THR A N 1
ATOM 971 C CA . THR A 1 125 ? -11.765 0.727 -1.528 1.00 88.75 125 THR A CA 1
ATOM 972 C C . THR A 1 125 ? -12.642 -0.331 -0.864 1.00 88.75 125 THR A C 1
ATOM 974 O O . THR A 1 125 ? -12.255 -0.911 0.151 1.00 88.75 125 THR A O 1
ATOM 977 N N . GLU A 1 126 ? -13.803 -0.618 -1.447 1.00 81.69 126 GLU A N 1
ATOM 978 C CA . GLU A 1 126 ? -14.719 -1.647 -0.972 1.00 81.69 126 GLU A CA 1
ATOM 979 C C . GLU A 1 126 ? -14.243 -3.042 -1.398 1.00 81.69 126 GLU A C 1
ATOM 981 O O . GLU A 1 126 ? -13.771 -3.210 -2.526 1.00 81.69 126 GLU A O 1
ATOM 986 N N . PRO A 1 127 ? -14.362 -4.063 -0.531 1.00 68.12 127 PRO A N 1
ATOM 987 C CA . PRO A 1 127 ? -14.099 -5.441 -0.924 1.00 68.12 127 PRO A CA 1
ATOM 988 C C . PRO A 1 127 ? -15.046 -5.851 -2.061 1.00 68.12 127 PRO A C 1
ATOM 990 O O . PRO A 1 127 ? -16.260 -5.701 -1.941 1.00 68.12 127 PRO A O 1
ATOM 993 N N . GLU A 1 128 ? -14.497 -6.399 -3.149 1.00 59.84 128 GLU A N 1
ATOM 994 C CA . GLU A 1 128 ? -15.304 -6.994 -4.220 1.00 59.84 128 GLU A CA 1
ATOM 995 C C . GLU A 1 128 ? -16.216 -8.076 -3.631 1.00 59.84 128 GLU A C 1
ATOM 997 O O . GLU A 1 128 ? -15.748 -9.037 -3.012 1.00 59.84 128 GLU A O 1
ATOM 1002 N N . GLN A 1 129 ? -17.530 -7.908 -3.795 1.00 49.50 129 GLN A N 1
ATOM 1003 C CA . GLN A 1 129 ? -18.487 -8.937 -3.411 1.00 49.50 129 GLN A CA 1
ATOM 1004 C C . GLN A 1 129 ? -18.361 -10.117 -4.385 1.00 49.50 129 GLN A C 1
ATOM 1006 O O . GLN A 1 129 ? -18.311 -9.885 -5.596 1.00 49.50 129 GLN A O 1
ATOM 1011 N N . PRO A 1 130 ? -18.329 -11.375 -3.906 1.00 43.53 130 PRO A N 1
ATOM 1012 C CA . PRO A 1 130 ? -18.281 -12.520 -4.802 1.00 43.53 130 PRO A CA 1
ATOM 1013 C C . PRO A 1 130 ? -19.511 -12.491 -5.712 1.00 43.53 130 PRO A C 1
ATOM 1015 O O . PRO A 1 130 ? -20.646 -12.474 -5.230 1.00 43.53 130 PRO A O 1
ATOM 1018 N N . THR A 1 131 ? -19.288 -12.468 -7.025 1.00 43.66 131 THR A N 1
ATOM 1019 C CA . THR A 1 131 ? -20.360 -12.617 -8.010 1.00 43.66 131 THR A CA 1
ATOM 1020 C C . THR A 1 131 ? -20.982 -14.001 -7.811 1.00 43.66 131 THR A C 1
ATOM 1022 O O . THR A 1 131 ? -20.270 -15.003 -7.851 1.00 43.66 131 THR A O 1
ATOM 1025 N N . THR A 1 132 ? -22.278 -14.025 -7.486 1.00 38.44 132 THR A N 1
ATOM 1026 C CA . THR A 1 132 ? -23.070 -15.243 -7.234 1.00 38.44 132 THR A CA 1
ATOM 1027 C C . THR A 1 132 ? -23.227 -16.085 -8.492 1.00 38.44 132 THR A C 1
ATOM 1029 O O . THR A 1 132 ? -23.412 -15.481 -9.573 1.00 38.44 132 THR A O 1
#

pLDDT: mean 82.36, std 15.58, range [38.44, 98.62]

Radius of gyration: 16.37 Å; chains: 1; bounding box: 47×26×45 Å

Secondary structure (DSSP, 8-state):
-HHHHHIIIIIT---EESTTHHHHHTT-S-HHHHHHHHHHGGGGEETTEEE---GGG-S---S-GGG-TTEEEEGGGHHHHHHHHHHHHHHHHHHHHTT-HHHHHHHHHHHHHHHHHHHHTT--SSPPPPP-

Organism: NCBI:txid179819

Sequence (132 aa):
MLKEQYERVIAAGGQVAGPAAEALLTGQLDTETVDWLKTNFFKTELALGHCLRAPAEGPCECDLYLRCSKFFTTSEYAPRLRARLAVEQQLIQDATERGWPREVERHTAISGRICDLLTELGEATEPEQPTT